Protein AF-A0A059FG51-F1 (afdb_monomer_lit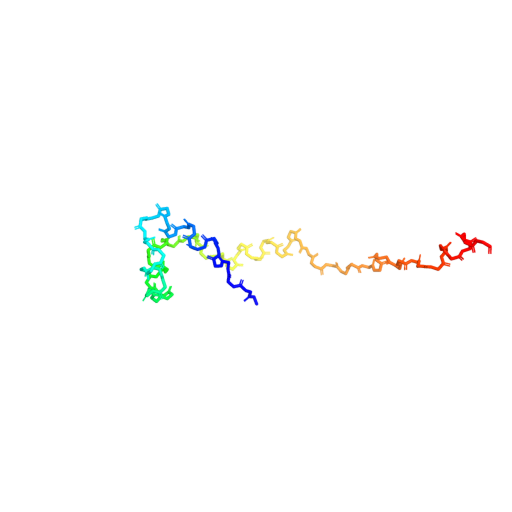e)

Organism: NCBI:txid1280952

Radius of gyration: 23.24 Å; chains: 1; bounding box: 34×52×52 Å

pLDDT: mean 74.92, std 15.4, range [43.88, 93.31]

Secondary structure (DSSP, 8-state):
----HHHHHHHHHHTT--HHHHHHS-HHHHHHHT---S----HHHHHHHHHHS-------------TTSSS---

Foldseek 3Di:
DDDPVVVLVVLCVVLVHDPVNVVVDDPVVSPVSSDVPDDDCDPVNVVVVCVVDPPDDPPDPDPPPPPPPPPPDD

Sequence (74 aa):
MMLPWAVMLRAALSAGVTPDAFWRLSLREWRWLAGEGGEAMSRGRLAALMGAYPDGEVRAASSFDFAQDESRTF

Structure (mmCIF, N/CA/C/O backbone):
data_AF-A0A059FG51-F1
#
_entry.id   AF-A0A059FG51-F1
#
loop_
_atom_site.group_PDB
_atom_site.id
_atom_site.type_symbol
_atom_site.label_atom_id
_atom_site.label_alt_id
_atom_site.label_comp_id
_atom_site.label_asym_id
_atom_site.label_entity_id
_atom_site.label_seq_id
_atom_site.pdbx_PDB_ins_code
_atom_site.Cartn_x
_atom_site.Cartn_y
_atom_site.Cartn_z
_atom_site.occupancy
_atom_site.B_iso_or_equiv
_atom_site.auth_seq_id
_atom_site.auth_comp_id
_atom_site.auth_asym_id
_atom_site.auth_atom_id
_atom_site.pdbx_PDB_model_num
ATOM 1 N N . MET A 1 1 ? 14.741 11.683 -3.083 1.00 46.47 1 MET A N 1
ATOM 2 C CA . MET A 1 1 ? 13.624 10.771 -3.418 1.00 46.47 1 MET A CA 1
ATOM 3 C C . MET A 1 1 ? 12.466 11.056 -2.479 1.00 46.47 1 MET A C 1
ATOM 5 O O . MET A 1 1 ? 12.673 11.043 -1.274 1.00 46.47 1 MET A O 1
ATOM 9 N N . MET A 1 2 ? 11.284 11.355 -3.016 1.00 70.31 2 MET A N 1
ATOM 10 C CA . MET A 1 2 ? 10.057 11.490 -2.224 1.00 70.31 2 MET A CA 1
ATOM 11 C C . MET A 1 2 ? 9.443 10.102 -2.037 1.00 70.31 2 MET A C 1
ATOM 13 O O . MET A 1 2 ? 9.328 9.350 -3.003 1.00 70.31 2 MET A O 1
ATOM 17 N N . LEU A 1 3 ? 9.074 9.748 -0.807 1.00 75.44 3 LEU A N 1
ATOM 18 C CA . LEU A 1 3 ? 8.363 8.498 -0.540 1.00 75.44 3 LEU A CA 1
ATOM 19 C C . LEU A 1 3 ? 6.981 8.542 -1.217 1.00 75.44 3 LEU A C 1
ATOM 21 O O . LEU A 1 3 ? 6.322 9.585 -1.161 1.00 75.44 3 LEU A O 1
ATOM 25 N N . PRO A 1 4 ? 6.511 7.445 -1.840 1.00 85.38 4 PRO A N 1
ATOM 26 C CA . PRO A 1 4 ? 5.214 7.398 -2.511 1.00 85.38 4 PRO A CA 1
ATOM 27 C C . PRO A 1 4 ? 4.065 7.290 -1.491 1.00 85.38 4 PRO A C 1
ATOM 29 O O . PRO A 1 4 ? 3.330 6.301 -1.449 1.00 85.38 4 PRO A O 1
ATOM 32 N N . TRP A 1 5 ? 3.890 8.326 -0.667 1.00 84.69 5 TRP A N 1
ATOM 33 C CA . TRP A 1 5 ? 2.951 8.373 0.460 1.00 84.69 5 TRP A CA 1
ATOM 34 C C . TRP A 1 5 ? 1.521 7.987 0.082 1.00 84.69 5 TRP A C 1
ATOM 36 O O . TRP A 1 5 ? 0.892 7.189 0.769 1.00 84.69 5 TRP A O 1
ATOM 46 N N . ALA A 1 6 ? 1.022 8.492 -1.049 1.00 88.00 6 ALA A N 1
ATOM 47 C CA . ALA A 1 6 ? -0.326 8.180 -1.518 1.00 88.00 6 ALA A CA 1
ATOM 48 C C . ALA A 1 6 ? -0.508 6.690 -1.859 1.00 88.00 6 ALA A C 1
ATOM 50 O O . ALA A 1 6 ? -1.597 6.141 -1.710 1.00 88.00 6 ALA A O 1
ATOM 51 N N . VAL A 1 7 ? 0.542 6.016 -2.335 1.00 87.69 7 VAL A N 1
ATOM 52 C CA . VAL A 1 7 ? 0.506 4.571 -2.612 1.00 87.69 7 VAL A CA 1
ATOM 53 C C . VAL A 1 7 ? 0.503 3.786 -1.302 1.00 87.69 7 VAL A C 1
ATOM 55 O O . VAL A 1 7 ? -0.312 2.883 -1.143 1.00 87.69 7 VAL A O 1
ATOM 58 N N . MET A 1 8 ? 1.338 4.184 -0.338 1.00 88.12 8 MET A N 1
ATOM 59 C CA . MET A 1 8 ? 1.399 3.552 0.985 1.00 88.12 8 MET A CA 1
ATOM 60 C C . MET A 1 8 ? 0.072 3.678 1.743 1.00 88.12 8 MET A C 1
ATOM 62 O O . MET A 1 8 ? -0.432 2.683 2.252 1.00 88.12 8 MET A O 1
ATOM 66 N N . LEU A 1 9 ? -0.546 4.863 1.746 1.00 89.50 9 LEU A N 1
ATOM 67 C CA . LEU A 1 9 ? -1.834 5.081 2.408 1.00 89.50 9 LEU A CA 1
ATOM 68 C C . LEU A 1 9 ? -2.956 4.242 1.773 1.00 89.50 9 LEU A C 1
ATOM 70 O O . LEU A 1 9 ? -3.775 3.666 2.482 1.00 89.50 9 LEU A O 1
ATOM 74 N N . ARG A 1 10 ? -2.977 4.110 0.439 1.00 88.56 10 ARG A N 1
ATOM 75 C CA . ARG A 1 10 ? -3.944 3.240 -0.257 1.00 88.56 10 ARG A CA 1
ATOM 76 C C . ARG A 1 10 ? -3.735 1.760 0.069 1.00 88.56 10 ARG A C 1
ATOM 78 O O . ARG A 1 10 ? -4.715 1.041 0.258 1.00 88.56 10 ARG A O 1
ATOM 85 N N . ALA A 1 11 ? -2.486 1.314 0.184 1.00 88.62 11 ALA A N 1
ATOM 86 C CA . ALA A 1 11 ? -2.180 -0.042 0.633 1.00 88.62 11 ALA A CA 1
ATOM 87 C C . ALA A 1 11 ? -2.636 -0.267 2.086 1.00 88.62 11 ALA A C 1
ATOM 89 O O . ALA A 1 11 ? -3.223 -1.302 2.387 1.00 88.62 11 ALA A O 1
ATOM 90 N N . ALA A 1 12 ? -2.453 0.728 2.960 1.00 89.19 12 ALA A N 1
ATOM 91 C CA . ALA A 1 12 ? -2.885 0.670 4.354 1.00 89.19 12 ALA A CA 1
ATOM 92 C C . ALA A 1 12 ? -4.410 0.518 4.465 1.00 89.19 12 ALA A C 1
ATOM 94 O O . ALA A 1 12 ? -4.891 -0.375 5.159 1.00 89.19 12 ALA A O 1
ATOM 95 N N . LEU A 1 13 ? -5.163 1.313 3.697 1.00 90.38 13 LEU A N 1
ATOM 96 C CA . LEU A 1 13 ? -6.623 1.206 3.617 1.00 90.38 13 LEU A CA 1
ATOM 97 C C . LEU A 1 13 ? -7.072 -0.174 3.122 1.00 90.38 13 LEU A C 1
ATOM 99 O O . LEU A 1 13 ? -8.013 -0.746 3.664 1.00 90.38 13 LEU A O 1
ATOM 103 N N . SER A 1 14 ? -6.370 -0.726 2.130 1.00 86.62 14 SER A N 1
ATOM 104 C CA . SER A 1 14 ? -6.656 -2.061 1.584 1.00 86.62 14 SER A CA 1
ATOM 105 C C . SER A 1 14 ? -6.402 -3.176 2.608 1.00 86.62 14 SER A C 1
ATOM 107 O O . SER A 1 14 ? -7.085 -4.195 2.589 1.00 86.62 14 SER A O 1
ATOM 109 N N . ALA A 1 15 ? -5.457 -2.963 3.528 1.00 85.50 15 ALA A N 1
ATOM 110 C CA . ALA A 1 15 ? -5.158 -3.850 4.652 1.00 85.50 15 ALA A CA 1
ATOM 111 C C . ALA A 1 15 ? -6.051 -3.607 5.891 1.00 85.50 15 ALA A C 1
ATOM 113 O O . ALA A 1 15 ? -5.848 -4.242 6.924 1.00 85.50 15 ALA A O 1
ATOM 114 N N . GLY A 1 16 ? -7.023 -2.688 5.820 1.00 90.88 16 GLY A N 1
ATOM 115 C CA . GLY A 1 16 ? -7.923 -2.352 6.931 1.00 90.88 16 GLY A CA 1
ATOM 116 C C . GLY A 1 16 ? -7.336 -1.392 7.975 1.00 90.88 16 GLY A C 1
ATOM 117 O O . GLY A 1 16 ? -7.936 -1.189 9.031 1.00 90.88 16 GLY A O 1
ATOM 118 N N . VAL A 1 17 ? -6.183 -0.778 7.702 1.00 90.69 17 VAL A N 1
ATOM 119 C CA . VAL A 1 17 ? -5.572 0.238 8.569 1.00 90.69 17 VAL A CA 1
ATOM 120 C C . VAL A 1 17 ? -6.218 1.594 8.280 1.00 90.69 17 VAL A C 1
ATOM 122 O O . VAL A 1 17 ? -6.194 2.084 7.150 1.00 90.69 17 VAL A O 1
ATOM 125 N N . THR A 1 18 ? -6.799 2.225 9.303 1.00 92.44 18 THR A N 1
ATOM 126 C CA . THR A 1 18 ? -7.382 3.568 9.174 1.00 92.44 18 THR A CA 1
ATOM 127 C C . THR A 1 18 ? -6.289 4.628 8.973 1.00 92.44 18 THR A C 1
ATOM 129 O O . THR A 1 18 ? -5.155 4.430 9.417 1.00 92.44 18 THR A O 1
ATOM 132 N N . PRO A 1 19 ? -6.593 5.786 8.355 1.00 90.81 19 PRO A N 1
ATOM 133 C CA . PRO A 1 19 ? -5.598 6.839 8.144 1.00 90.81 19 PRO A CA 1
ATOM 134 C C . PRO A 1 19 ? -4.920 7.305 9.438 1.00 90.81 19 PRO A C 1
ATOM 136 O O . PRO A 1 19 ? -3.711 7.497 9.464 1.00 90.81 19 PRO A O 1
ATOM 139 N N . ASP A 1 20 ? -5.683 7.433 10.525 1.00 92.94 20 ASP A N 1
ATOM 140 C CA . ASP A 1 20 ? -5.154 7.840 11.831 1.00 92.94 20 ASP A CA 1
ATOM 141 C C . ASP A 1 20 ? -4.168 6.804 12.403 1.00 92.94 20 ASP A C 1
ATOM 143 O O . ASP A 1 20 ? -3.073 7.143 12.853 1.00 92.94 20 ASP A O 1
ATOM 147 N N . ALA A 1 21 ? -4.504 5.513 12.286 1.00 91.56 21 ALA A N 1
ATOM 148 C CA . ALA A 1 21 ? -3.610 4.428 12.677 1.00 91.56 21 ALA A CA 1
ATOM 149 C C . ALA A 1 21 ? -2.337 4.394 11.814 1.00 91.56 21 ALA A C 1
ATOM 151 O O . ALA A 1 21 ? -1.254 4.173 12.350 1.00 91.56 21 ALA A O 1
ATOM 152 N N . PHE A 1 22 ? -2.440 4.672 10.510 1.00 91.25 22 PHE A N 1
ATOM 153 C CA . PHE A 1 22 ? -1.287 4.758 9.609 1.00 91.25 22 PHE A CA 1
ATOM 154 C C . PHE A 1 22 ? -0.290 5.842 10.037 1.00 91.25 22 PHE A C 1
ATOM 156 O O . PHE A 1 22 ? 0.909 5.577 10.081 1.00 91.25 22 PHE A O 1
ATOM 163 N N . TRP A 1 23 ? -0.765 7.033 10.410 1.00 90.19 23 TRP A N 1
ATOM 164 C CA . TRP A 1 23 ? 0.113 8.126 10.849 1.00 90.19 23 TRP A CA 1
ATOM 165 C C . TRP A 1 23 ? 0.768 7.886 12.211 1.00 90.19 23 TRP A C 1
ATOM 167 O O . TRP A 1 23 ? 1.810 8.471 12.502 1.00 90.19 23 TRP A O 1
ATOM 177 N N . ARG A 1 24 ? 0.180 7.019 13.039 1.00 93.31 24 ARG A N 1
ATOM 178 C CA . ARG A 1 24 ? 0.743 6.609 14.332 1.00 93.31 24 ARG A CA 1
ATOM 179 C C . ARG A 1 24 ? 1.758 5.472 14.226 1.00 93.31 24 ARG A C 1
ATOM 181 O O . ARG A 1 24 ? 2.529 5.281 15.164 1.00 93.31 24 ARG A O 1
ATOM 188 N N . LEU A 1 25 ? 1.745 4.710 13.132 1.00 88.44 25 LEU A N 1
ATOM 189 C CA . LEU A 1 25 ? 2.682 3.613 12.911 1.00 88.44 25 LEU A CA 1
ATOM 190 C C . LEU A 1 25 ? 4.083 4.144 12.607 1.00 88.44 25 LEU A C 1
ATOM 192 O O . LEU A 1 25 ? 4.274 5.081 11.829 1.00 88.44 25 LEU A O 1
ATOM 196 N N . SER A 1 26 ? 5.094 3.478 13.156 1.00 85.44 26 SER A N 1
ATOM 197 C CA . SER A 1 26 ? 6.462 3.670 12.691 1.00 85.44 26 SER A CA 1
ATOM 198 C C . SER A 1 26 ? 6.653 3.055 11.300 1.00 85.44 26 SER A C 1
ATOM 200 O O . SER A 1 26 ? 6.023 2.060 10.932 1.00 85.44 26 SER A O 1
ATOM 202 N N . LEU A 1 27 ? 7.612 3.585 10.533 1.00 80.62 27 LEU A N 1
ATOM 203 C CA . LEU A 1 27 ? 7.975 3.036 9.218 1.00 80.62 27 LEU A CA 1
ATOM 204 C C . LEU A 1 27 ? 8.383 1.549 9.285 1.00 80.62 27 LEU A C 1
ATOM 206 O O . LEU A 1 27 ? 8.245 0.815 8.306 1.00 80.62 27 LEU A O 1
ATOM 210 N N . ARG A 1 28 ? 8.909 1.109 10.437 1.00 82.75 28 ARG A N 1
ATOM 211 C CA . ARG A 1 28 ? 9.307 -0.280 10.689 1.00 82.75 28 ARG A CA 1
ATOM 212 C C . ARG A 1 28 ? 8.093 -1.193 10.823 1.00 82.75 28 ARG A C 1
ATOM 214 O O . ARG A 1 28 ? 8.071 -2.252 10.208 1.00 82.75 28 ARG A O 1
ATOM 221 N N . GLU A 1 29 ? 7.095 -0.774 11.593 1.00 86.00 29 GLU A N 1
ATOM 222 C CA . GLU A 1 29 ? 5.846 -1.526 11.758 1.00 86.00 29 GLU A CA 1
ATOM 223 C C . GLU A 1 29 ? 5.054 -1.560 10.454 1.00 86.00 29 GLU A C 1
ATOM 225 O O . GLU A 1 29 ? 4.556 -2.612 10.062 1.00 86.00 29 GLU A O 1
ATOM 230 N N . TRP A 1 30 ? 5.023 -0.443 9.722 1.00 84.69 30 TRP A N 1
ATOM 231 C CA . TRP A 1 30 ? 4.447 -0.415 8.382 1.00 84.69 30 TRP A CA 1
ATOM 232 C C . TRP A 1 30 ? 5.119 -1.428 7.443 1.00 84.69 30 TRP A C 1
ATOM 234 O O . TRP A 1 30 ? 4.426 -2.149 6.736 1.00 84.69 30 TRP A O 1
ATOM 244 N N . ARG A 1 31 ? 6.456 -1.544 7.462 1.00 80.25 31 ARG A N 1
ATOM 245 C CA . ARG A 1 31 ? 7.182 -2.551 6.663 1.00 80.25 31 ARG A CA 1
ATOM 246 C C . ARG A 1 31 ? 6.837 -3.993 7.034 1.00 80.25 31 ARG A C 1
ATOM 248 O O . ARG A 1 31 ? 6.920 -4.855 6.170 1.00 80.25 31 ARG A O 1
ATOM 255 N N . TRP A 1 32 ? 6.485 -4.267 8.287 1.00 82.56 32 TRP A N 1
ATOM 256 C CA . TRP A 1 32 ? 5.997 -5.590 8.683 1.00 82.56 32 TRP A CA 1
ATOM 257 C C . TRP A 1 32 ? 4.570 -5.839 8.184 1.00 8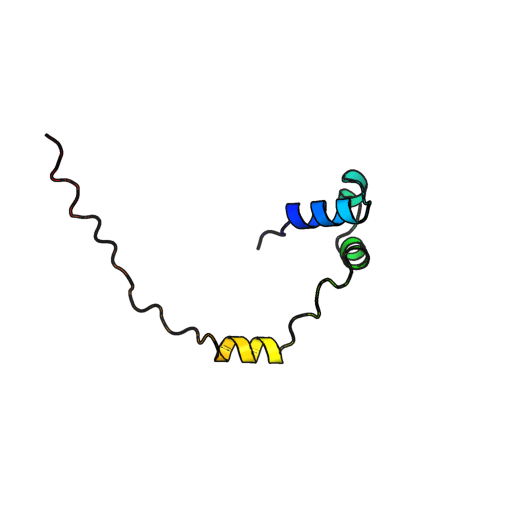2.56 32 TRP A C 1
ATOM 259 O O . TRP A 1 32 ? 4.278 -6.928 7.700 1.00 82.56 32 TRP A O 1
ATOM 269 N N . LEU A 1 33 ? 3.700 -4.828 8.262 1.00 80.31 33 LEU A N 1
ATOM 270 C CA . LEU A 1 33 ? 2.289 -4.927 7.867 1.00 80.31 33 LEU A CA 1
ATOM 271 C C . LEU A 1 33 ? 2.072 -4.951 6.351 1.00 80.31 33 LEU A C 1
ATOM 273 O O . LEU A 1 33 ? 1.201 -5.667 5.869 1.00 80.31 33 LEU A O 1
ATOM 277 N N . ALA A 1 34 ? 2.863 -4.195 5.591 1.00 76.75 34 ALA A N 1
ATOM 278 C CA . ALA A 1 34 ? 2.781 -4.149 4.132 1.00 76.75 34 ALA A CA 1
ATOM 279 C C . ALA A 1 34 ? 3.270 -5.448 3.457 1.00 76.75 34 ALA A C 1
ATOM 281 O O . ALA A 1 34 ? 3.214 -5.556 2.232 1.00 76.75 34 ALA A O 1
ATOM 282 N N . GLY A 1 35 ? 3.758 -6.413 4.250 1.00 67.12 35 GLY A N 1
ATOM 283 C CA . GLY A 1 35 ? 4.563 -7.531 3.778 1.00 67.12 35 GLY A CA 1
ATOM 284 C C . GLY A 1 35 ? 5.914 -7.046 3.250 1.00 67.12 35 GLY A C 1
ATOM 285 O O . GLY A 1 35 ? 6.087 -5.879 2.890 1.00 67.12 35 GLY A O 1
ATOM 286 N N . GLU A 1 36 ? 6.898 -7.941 3.167 1.00 60.72 36 GLU A N 1
ATOM 287 C CA . GLU A 1 36 ? 8.041 -7.707 2.283 1.00 60.72 36 GLU A CA 1
ATOM 288 C C . GLU A 1 36 ? 7.519 -7.650 0.842 1.00 60.72 36 GLU A C 1
ATOM 290 O O . GLU A 1 36 ? 7.426 -8.654 0.141 1.00 60.72 36 GLU A O 1
ATOM 295 N N . GLY A 1 37 ? 7.086 -6.463 0.419 1.00 56.16 37 GLY A N 1
ATOM 296 C CA . GLY A 1 37 ? 6.647 -6.175 -0.936 1.00 56.16 37 GLY A CA 1
ATOM 297 C C . GLY A 1 37 ? 7.836 -6.226 -1.886 1.00 56.16 37 GLY A C 1
ATOM 298 O O . GLY A 1 37 ? 8.368 -5.186 -2.265 1.00 56.16 37 GLY A O 1
ATOM 299 N N . GLY A 1 38 ? 8.229 -7.447 -2.247 1.00 56.97 38 GLY A N 1
ATOM 300 C CA . GLY A 1 38 ? 9.260 -7.767 -3.224 1.00 56.97 38 GLY A CA 1
ATOM 301 C C . GLY A 1 38 ? 10.592 -8.149 -2.589 1.00 56.97 38 GLY A C 1
ATOM 302 O O . GLY A 1 38 ? 11.150 -7.404 -1.786 1.00 56.97 38 GLY A O 1
ATOM 303 N N . GLU A 1 39 ? 11.119 -9.301 -3.010 1.00 58.91 39 GLU A N 1
ATOM 304 C CA . GLU A 1 39 ? 12.523 -9.666 -2.836 1.00 58.91 39 GLU A CA 1
ATOM 305 C C . GLU A 1 39 ? 13.387 -8.447 -3.192 1.00 58.91 39 GLU A C 1
ATOM 307 O O . GLU A 1 39 ? 13.285 -7.904 -4.298 1.00 58.91 39 GLU A O 1
ATOM 312 N N . ALA A 1 40 ? 14.187 -7.962 -2.236 1.00 61.19 40 ALA A N 1
ATOM 313 C CA . ALA A 1 40 ? 15.101 -6.858 -2.490 1.00 61.19 40 ALA A CA 1
ATOM 314 C C . ALA A 1 40 ? 15.927 -7.200 -3.737 1.00 61.19 40 ALA A C 1
ATOM 316 O O . ALA A 1 40 ? 16.525 -8.274 -3.800 1.00 61.19 40 ALA A O 1
ATOM 317 N N . MET A 1 41 ? 15.923 -6.316 -4.742 1.00 67.00 41 MET A N 1
ATOM 318 C CA . MET A 1 41 ? 16.553 -6.600 -6.030 1.00 67.00 41 MET A CA 1
ATOM 319 C C . MET A 1 41 ? 17.992 -7.070 -5.816 1.00 67.00 41 MET A C 1
ATOM 321 O O . MET A 1 41 ? 18.839 -6.321 -5.325 1.00 67.00 41 MET A O 1
ATOM 325 N N . SER A 1 42 ? 18.256 -8.333 -6.155 1.00 79.56 42 SER A N 1
ATOM 326 C CA . SER A 1 42 ? 19.561 -8.925 -5.904 1.00 79.56 42 SER A CA 1
ATOM 327 C C . SER A 1 42 ? 20.629 -8.206 -6.723 1.00 79.56 42 SER A C 1
ATOM 329 O O . SER A 1 42 ? 20.386 -7.720 -7.834 1.00 79.56 42 SER A O 1
ATOM 331 N N . ARG A 1 43 ? 21.857 -8.174 -6.198 1.00 80.06 43 ARG A N 1
ATOM 332 C CA . ARG A 1 43 ? 22.999 -7.572 -6.900 1.00 80.06 43 ARG A CA 1
ATOM 333 C C . ARG A 1 43 ? 23.196 -8.170 -8.300 1.00 80.06 43 ARG A C 1
ATOM 335 O O . ARG A 1 43 ? 23.577 -7.452 -9.218 1.00 80.06 43 ARG A O 1
ATOM 342 N N . GLY A 1 44 ? 22.890 -9.458 -8.4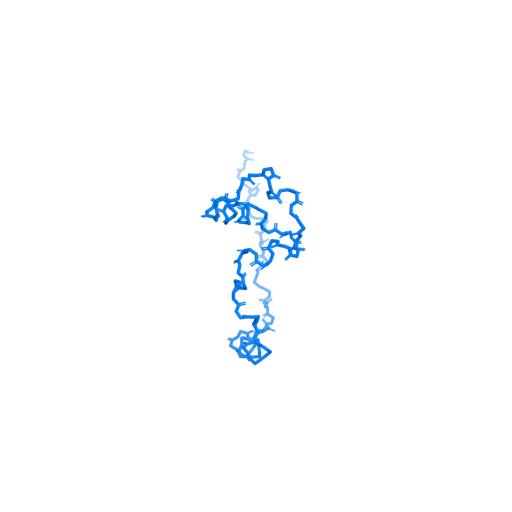72 1.00 87.31 44 GLY A N 1
ATOM 343 C CA . GLY A 1 44 ? 22.938 -10.134 -9.770 1.00 87.31 44 GLY A CA 1
ATOM 344 C C . GLY A 1 44 ? 21.889 -9.614 -10.753 1.00 87.31 44 GLY A C 1
ATOM 345 O O . GLY A 1 44 ? 22.202 -9.384 -11.919 1.00 87.31 44 GLY A O 1
ATOM 346 N N . ARG A 1 45 ? 20.663 -9.350 -10.286 1.00 82.56 45 ARG A N 1
ATOM 347 C CA . ARG A 1 45 ? 19.611 -8.781 -11.138 1.00 82.56 45 ARG A CA 1
ATOM 348 C C . ARG A 1 45 ? 19.913 -7.338 -11.539 1.00 82.56 45 ARG A C 1
ATOM 350 O O . ARG A 1 45 ? 19.663 -6.967 -12.681 1.00 82.56 45 ARG A O 1
ATOM 357 N N . LEU A 1 46 ? 20.525 -6.561 -10.646 1.00 83.81 46 LEU A N 1
ATOM 358 C CA . LEU A 1 46 ? 21.033 -5.228 -10.976 1.00 83.81 46 LEU A CA 1
ATOM 359 C C . LEU A 1 46 ? 22.145 -5.285 -12.039 1.00 83.81 46 LEU A C 1
ATOM 361 O O . LEU A 1 46 ? 22.112 -4.515 -12.993 1.00 83.81 46 LEU A O 1
ATOM 365 N N . ALA A 1 47 ? 23.094 -6.220 -11.922 1.00 88.75 47 ALA A N 1
ATOM 366 C CA . ALA A 1 47 ? 24.148 -6.407 -12.922 1.00 88.75 47 ALA A CA 1
ATOM 367 C C . ALA A 1 47 ? 23.593 -6.777 -14.308 1.00 88.75 47 ALA A C 1
ATOM 369 O O . ALA A 1 47 ? 24.051 -6.240 -15.315 1.00 88.75 47 ALA A O 1
ATOM 370 N N . ALA A 1 48 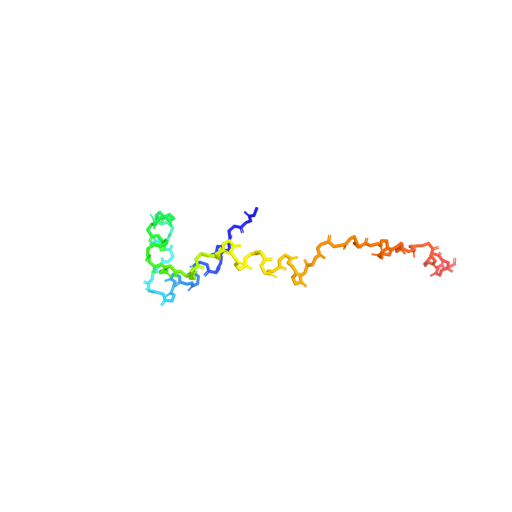? 22.568 -7.634 -14.360 1.00 88.19 48 ALA A N 1
ATOM 371 C CA . ALA A 1 48 ? 21.888 -7.980 -15.608 1.00 88.19 48 ALA A CA 1
ATOM 372 C C . ALA A 1 48 ? 21.214 -6.761 -16.265 1.00 88.19 48 ALA A C 1
ATOM 374 O O . ALA A 1 48 ? 21.284 -6.606 -17.482 1.00 88.19 48 ALA A O 1
ATOM 375 N N . LEU A 1 49 ? 20.607 -5.873 -15.468 1.00 87.31 49 LEU A N 1
ATOM 376 C CA . LEU A 1 49 ? 19.995 -4.640 -15.971 1.00 87.31 49 LEU A CA 1
ATOM 377 C C . LEU A 1 49 ? 21.032 -3.654 -16.514 1.00 87.31 49 LEU A C 1
ATOM 379 O O . LEU A 1 49 ? 20.821 -3.116 -17.594 1.00 87.31 49 LEU A O 1
ATOM 383 N N . MET A 1 50 ? 22.160 -3.465 -15.823 1.00 88.69 50 MET A N 1
ATOM 384 C CA . MET A 1 50 ? 23.243 -2.594 -16.306 1.00 88.69 50 MET A CA 1
ATOM 385 C C . MET A 1 50 ? 23.839 -3.082 -17.636 1.00 88.69 50 MET A C 1
ATOM 387 O O . MET A 1 50 ? 24.247 -2.275 -18.461 1.00 88.69 50 MET A O 1
ATOM 391 N N . GLY A 1 51 ? 23.882 -4.400 -17.861 1.00 89.19 51 GLY A N 1
ATOM 392 C CA . GLY A 1 51 ? 24.310 -4.963 -19.145 1.00 89.19 51 GLY A CA 1
ATOM 393 C C . GLY A 1 51 ? 23.264 -4.818 -20.255 1.00 89.19 51 GLY A C 1
ATOM 394 O O . GLY A 1 51 ? 23.623 -4.594 -21.406 1.00 89.19 51 GLY A O 1
ATOM 395 N N . ALA A 1 52 ? 21.977 -4.945 -19.918 1.00 87.81 52 ALA A N 1
ATOM 396 C CA . ALA A 1 52 ? 20.874 -4.820 -20.874 1.00 87.81 52 ALA A CA 1
ATOM 397 C C . ALA A 1 52 ? 20.604 -3.366 -21.295 1.00 87.81 52 ALA A C 1
ATOM 399 O O . ALA A 1 52 ? 20.185 -3.121 -22.425 1.00 87.81 52 ALA A O 1
ATOM 400 N N . TYR A 1 53 ? 20.859 -2.417 -20.396 1.00 83.56 53 TYR A N 1
ATOM 401 C CA . TYR A 1 53 ? 20.707 -0.982 -20.613 1.00 83.56 53 TYR A CA 1
ATOM 402 C C . TYR A 1 53 ? 22.030 -0.291 -20.279 1.00 83.56 53 TYR A C 1
ATOM 404 O O . TYR A 1 53 ? 22.161 0.298 -19.207 1.00 83.56 53 TYR A O 1
ATOM 412 N N . PRO A 1 54 ? 23.045 -0.408 -21.150 1.00 79.69 54 PRO A N 1
ATOM 413 C CA . PRO A 1 54 ? 24.298 0.288 -20.935 1.00 79.69 54 PRO A CA 1
ATOM 414 C C . PRO A 1 54 ? 24.037 1.793 -21.016 1.00 79.69 54 PRO A C 1
ATOM 416 O O . PRO A 1 54 ? 23.546 2.283 -22.035 1.00 79.69 54 PRO A O 1
ATOM 419 N N . ASP A 1 55 ? 24.372 2.517 -19.948 1.00 78.50 55 ASP A N 1
ATOM 420 C CA . ASP A 1 55 ? 24.328 3.979 -19.911 1.00 78.50 55 ASP A CA 1
ATOM 421 C C . ASP A 1 55 ? 25.429 4.536 -20.832 1.00 78.50 55 ASP A C 1
ATOM 423 O O . ASP A 1 55 ? 26.528 4.895 -20.410 1.00 78.50 55 ASP A O 1
ATOM 427 N N . GLY A 1 56 ? 25.150 4.524 -22.133 1.00 68.31 56 GLY A N 1
ATOM 428 C CA . GLY A 1 56 ? 25.935 5.166 -23.175 1.00 68.31 56 GLY A CA 1
ATOM 429 C C . GLY A 1 56 ? 25.366 6.546 -23.467 1.00 68.31 56 GLY A C 1
ATOM 430 O O . GLY A 1 56 ? 24.151 6.704 -23.575 1.00 68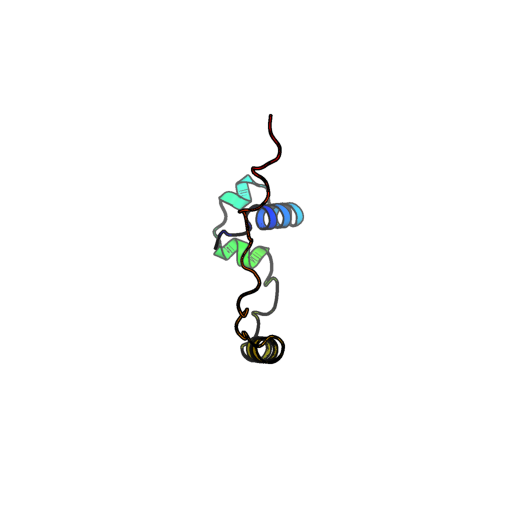.31 56 GLY A O 1
ATOM 431 N 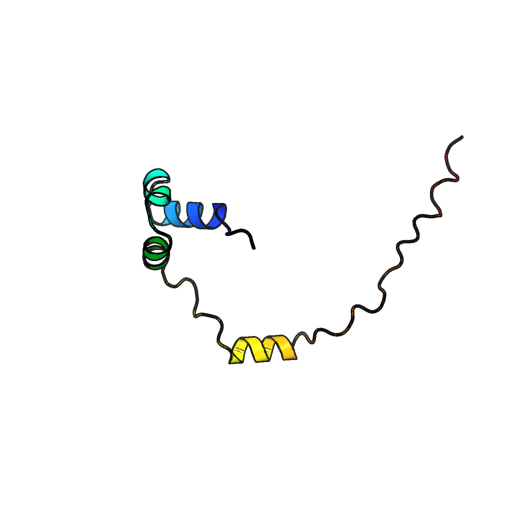N . GLU A 1 57 ? 26.260 7.530 -23.570 1.00 63.91 57 GLU A N 1
ATOM 432 C CA . GLU A 1 57 ? 25.974 8.947 -23.781 1.00 63.91 57 GLU A CA 1
ATOM 433 C C . GLU A 1 57 ? 24.759 9.175 -24.683 1.00 63.91 57 GLU A C 1
ATOM 435 O O . GLU A 1 57 ? 24.764 8.820 -25.866 1.00 63.91 57 GLU A O 1
ATOM 440 N N . VAL A 1 58 ? 23.741 9.851 -24.143 1.00 56.34 58 VAL A N 1
ATOM 441 C CA . VAL A 1 58 ? 22.790 10.594 -24.968 1.00 56.34 58 VAL A CA 1
ATOM 442 C C . VAL A 1 58 ? 23.611 11.665 -25.682 1.00 56.34 58 VAL A C 1
ATOM 444 O O . VAL A 1 58 ? 23.760 12.794 -25.217 1.00 56.34 58 VAL A O 1
ATOM 447 N N . ARG A 1 59 ? 24.227 11.279 -26.800 1.00 54.66 59 ARG A N 1
ATOM 448 C CA . ARG A 1 59 ? 24.906 12.170 -27.723 1.00 54.66 59 ARG A CA 1
ATOM 449 C C . ARG A 1 59 ? 23.876 13.182 -28.184 1.00 54.66 59 ARG A C 1
ATOM 451 O O . ARG A 1 59 ? 23.061 12.854 -29.036 1.00 54.66 59 ARG A O 1
ATOM 458 N N . ALA A 1 60 ? 23.943 14.389 -27.630 1.00 55.66 60 ALA A N 1
ATOM 459 C CA . ALA A 1 60 ? 23.519 15.631 -28.269 1.00 55.66 60 ALA A CA 1
ATOM 460 C C . ALA A 1 60 ? 22.193 15.564 -29.068 1.00 55.66 60 ALA A C 1
ATOM 462 O O . ALA A 1 60 ? 22.084 16.159 -30.138 1.00 55.66 60 ALA A O 1
ATOM 463 N N . ALA A 1 61 ? 21.187 14.850 -28.564 1.00 53.09 61 ALA A N 1
ATOM 464 C CA . ALA A 1 61 ? 19.821 14.904 -29.063 1.00 53.09 61 ALA A CA 1
ATOM 465 C C . ALA A 1 61 ? 19.055 15.778 -28.068 1.00 53.09 61 ALA A C 1
ATOM 467 O O . ALA A 1 61 ? 18.748 15.350 -26.966 1.00 53.09 61 ALA A O 1
ATOM 468 N N . SER A 1 62 ? 18.807 17.048 -28.321 1.00 51.09 62 SER A N 1
ATOM 469 C CA . SER A 1 62 ? 18.859 17.801 -29.562 1.00 51.09 62 SER A CA 1
ATOM 470 C C . SER A 1 62 ? 18.919 19.263 -29.148 1.00 51.09 62 SER A C 1
ATOM 472 O O . SER A 1 62 ? 18.171 19.671 -28.259 1.00 51.09 62 SER A O 1
ATOM 474 N N . SER A 1 63 ? 19.789 20.039 -29.790 1.00 48.94 63 SER A N 1
ATOM 475 C CA . SER A 1 63 ? 19.666 21.494 -29.832 1.00 48.94 63 SER A CA 1
ATOM 476 C C . SER A 1 63 ? 18.232 21.829 -30.244 1.00 48.94 63 SER A C 1
ATOM 478 O O . SER A 1 63 ? 17.864 21.627 -31.399 1.00 48.94 63 SER A O 1
ATOM 480 N N . PHE A 1 64 ? 17.399 22.243 -29.291 1.00 49.16 64 PHE A N 1
ATOM 481 C CA . PHE A 1 64 ? 16.079 22.785 -29.583 1.00 49.16 64 PHE A CA 1
ATOM 482 C C . PHE A 1 64 ? 16.330 24.210 -30.078 1.00 49.16 64 PHE A C 1
ATOM 484 O O . PHE A 1 64 ? 16.592 25.117 -29.291 1.00 49.16 64 PHE A O 1
ATOM 491 N N . ASP A 1 65 ? 16.383 24.358 -31.399 1.00 61.34 65 ASP A N 1
ATOM 492 C CA . ASP A 1 65 ? 16.554 25.635 -32.082 1.00 61.34 65 ASP A CA 1
ATOM 493 C C . ASP A 1 65 ? 15.279 26.470 -31.899 1.00 61.34 65 ASP A C 1
ATOM 495 O O . ASP A 1 65 ? 14.279 26.282 -32.589 1.00 61.34 65 ASP A O 1
ATOM 499 N N . PHE A 1 66 ? 15.286 27.341 -30.891 1.00 51.28 66 PHE A N 1
ATOM 500 C CA . PHE A 1 66 ? 14.162 28.216 -30.542 1.00 51.28 66 PHE A CA 1
ATOM 501 C C . PHE A 1 66 ? 14.123 29.499 -31.405 1.00 51.28 66 PHE A C 1
ATOM 503 O O . PHE A 1 66 ? 13.313 30.383 -31.155 1.00 51.28 66 PHE A O 1
ATOM 510 N N . ALA A 1 67 ? 14.986 29.646 -32.419 1.00 57.81 67 ALA A N 1
ATOM 511 C CA . ALA A 1 67 ? 15.218 30.939 -33.076 1.00 57.81 67 ALA A CA 1
ATOM 512 C C . ALA A 1 67 ? 14.364 31.235 -34.333 1.00 57.81 67 ALA A C 1
ATOM 514 O O . ALA A 1 67 ? 14.584 32.260 -34.975 1.00 57.81 67 ALA A O 1
ATOM 515 N N . GLN A 1 68 ? 13.400 30.389 -34.719 1.00 55.38 68 GLN A N 1
ATOM 516 C CA . GLN A 1 68 ? 12.667 30.546 -35.995 1.00 55.38 68 GLN A CA 1
ATOM 517 C C . GLN A 1 68 ? 11.200 31.016 -35.894 1.00 55.38 68 GLN A C 1
ATOM 519 O O . GLN A 1 68 ? 10.589 31.226 -36.939 1.00 55.38 68 GLN A O 1
ATOM 524 N N . ASP A 1 69 ? 10.634 31.250 -34.702 1.00 50.28 69 ASP A N 1
ATOM 525 C CA . ASP A 1 69 ? 9.192 31.564 -34.550 1.00 50.28 69 ASP A CA 1
ATOM 526 C C . ASP A 1 69 ? 8.856 33.027 -34.178 1.00 50.28 69 ASP A C 1
ATOM 528 O O . ASP A 1 69 ? 7.732 33.326 -33.799 1.00 50.28 69 ASP A O 1
ATOM 532 N N . GLU A 1 70 ? 9.785 33.985 -34.312 1.00 55.75 70 GLU A N 1
ATOM 533 C CA . GLU A 1 70 ? 9.500 35.410 -34.011 1.00 55.75 70 GLU A CA 1
ATOM 534 C C . GLU A 1 70 ? 9.218 36.295 -35.243 1.00 55.75 70 GLU A C 1
ATOM 536 O O . GLU A 1 70 ? 9.000 37.493 -35.107 1.00 55.75 70 GLU A O 1
ATOM 541 N N . SER A 1 71 ? 9.155 35.752 -36.467 1.00 54.44 71 SER A N 1
ATOM 542 C CA . SER A 1 71 ? 8.854 36.558 -37.677 1.00 54.44 71 SER A CA 1
ATOM 543 C C . SER A 1 71 ? 7.382 36.547 -38.110 1.00 54.44 71 SER A C 1
ATOM 545 O O . SER A 1 71 ? 7.056 36.933 -39.233 1.00 54.44 71 SER A O 1
ATOM 547 N N . ARG A 1 72 ? 6.465 36.108 -37.242 1.00 51.38 72 ARG A N 1
ATOM 548 C CA . ARG A 1 72 ? 5.022 36.107 -37.522 1.00 51.38 72 ARG A CA 1
ATOM 549 C C . ARG A 1 72 ? 4.233 36.825 -36.437 1.00 51.38 72 ARG A C 1
ATOM 551 O O . ARG A 1 72 ? 3.321 36.265 -35.842 1.00 51.38 72 ARG A O 1
ATOM 558 N N . THR A 1 73 ? 4.529 38.098 -36.201 1.00 52.28 73 THR A N 1
ATOM 559 C CA . THR A 1 73 ? 3.530 39.022 -35.650 1.00 52.28 73 THR A CA 1
ATOM 560 C C . THR A 1 73 ? 3.783 40.437 -36.173 1.00 52.28 73 THR A C 1
ATOM 562 O O . THR A 1 73 ? 4.773 41.048 -35.803 1.00 52.28 73 THR A O 1
ATOM 565 N N . PHE A 1 74 ? 2.834 40.887 -37.004 1.00 43.88 74 PHE A N 1
ATOM 566 C CA . PHE A 1 74 ? 2.467 42.266 -37.364 1.00 43.88 74 PHE A CA 1
ATOM 567 C C . PHE A 1 74 ? 3.499 43.171 -38.057 1.00 43.88 74 PHE A C 1
ATOM 569 O O . PHE A 1 74 ? 4.434 43.669 -37.399 1.00 43.88 74 PHE A O 1
#

InterPro domains:
  IPR019056 Phage tail assembly chaperone protein, TAC6 [PF09550] (3-56)